Protein AF-A0A645HU49-F1 (afdb_monomer)

Solvent-accessible surface area (backbone atoms only — not comparable to full-atom values): 7553 Å² total; per-residue (Å²): 130,85,75,89,74,86,84,89,76,86,67,91,79,69,72,95,72,63,70,41,55,60,52,34,56,51,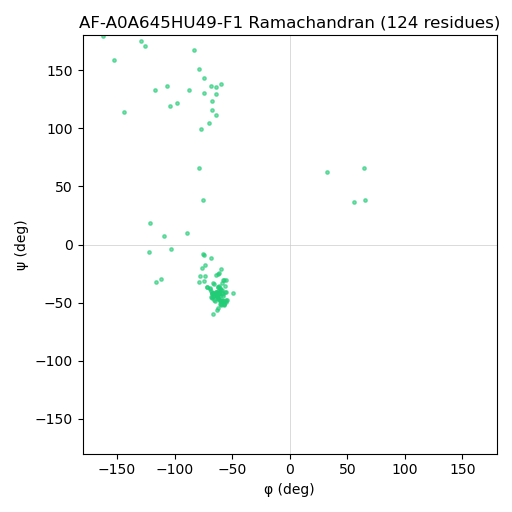48,52,63,50,29,71,34,86,94,44,56,38,46,53,67,61,49,51,52,52,50,56,61,49,41,75,80,50,81,75,54,73,65,40,51,51,49,28,48,54,62,61,52,48,60,59,68,50,54,50,54,52,53,57,42,68,77,34,60,92,79,54,63,61,70,61,52,50,56,52,47,54,55,41,54,69,57,38,58,48,43,52,54,28,42,53,56,47,49,54,48,51,23,65,76,70,76,52,86,131

pLDDT: mean 93.52, std 7.56, range [44.59, 98.56]

Foldseek 3Di:
DPPPDDDDDDCPPPDDDDPLVVLLVVVLVVCPDPVNLLPLVVSVVVVVVVCVPPNDDLVSLVSSLVSQLPLVQLVVLVVVCVVCVVPDDPVVSVVSNVVSVVSNVSSNVSSVVSQVVSCVVVVHHD

Radius of gyration: 17.54 Å; Cα contacts (8 Å, |Δi|>4): 61; chains: 1; bounding box: 48×32×49 Å

Organism: NCBI:txid1076179

Secondary structure (DSSP, 8-state):
-----------TT-----HHHHHHHHHHHHHTSTTTTT-HHHHHHHHHHHHTTS---HHHHHHHHHHHHS-HHHHHHHHHHHHTTTTS-HHHHHHHHHHHHHTHHHHHHHHHHHHHHHHHHHT---

InterPro domains:
  IPR011009 Protein kinase-like domain superfamily [SSF56112] (2-117)
  IPR047175 Spore coat protein S-like [PTHR39179] (2-119)
  IPR060743 Spore coat protein Yuth-like [PF27663] (16-114)

Nearest PDB structures (foldseek):
  2l6j-assembly1_A  TM=3.337E-01  e=1.686E+00  Saccharomyces cerevisiae
  4aez-assembly1_C  TM=2.857E-01  e=3.700E+00  Schizosaccharomyces pombe
  6nq9-assembly3_C  TM=2.768E-01  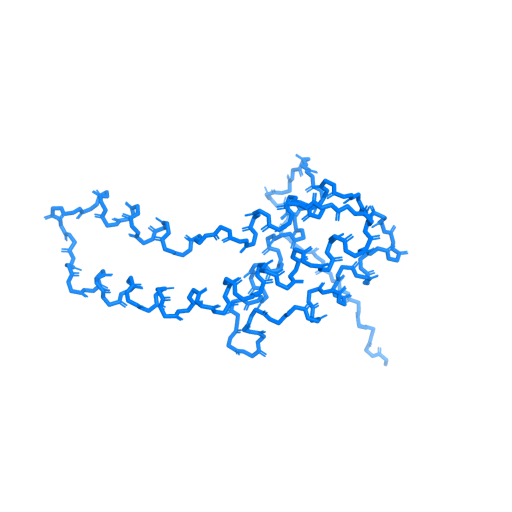e=7.310E+00  Bacillus subtilis subsp. subtilis str. 168
  5g04-assembly1_J  TM=2.559E-01  e=8.118E+00  Homo sapiens

Structure (mmCIF, N/CA/C/O backbone):
data_AF-A0A645HU49-F1
#
_entry.id   AF-A0A645HU49-F1
#
loop_
_atom_site.group_PDB
_atom_site.id
_atom_site.type_symbol
_atom_site.label_atom_id
_atom_site.label_alt_id
_atom_site.label_comp_id
_atom_site.label_asym_id
_atom_site.label_entity_id
_atom_site.label_seq_id
_atom_site.pdbx_PDB_ins_code
_atom_site.Cartn_x
_atom_site.Cartn_y
_atom_site.Cartn_z
_atom_site.occupancy
_atom_site.B_iso_or_equiv
_atom_site.auth_seq_id
_atom_site.auth_comp_id
_atom_site.auth_asym_id
_atom_site.auth_atom_id
_atom_site.pdbx_PDB_model_num
ATOM 1 N N . MET A 1 1 ? -29.342 20.434 -4.653 1.00 44.59 1 MET A N 1
ATOM 2 C CA . MET A 1 1 ? -28.549 19.658 -3.683 1.00 44.59 1 MET A CA 1
ATOM 3 C C . MET A 1 1 ? -27.836 18.619 -4.510 1.00 44.59 1 MET A C 1
ATOM 5 O O . MET A 1 1 ? -28.492 17.694 -4.966 1.00 44.59 1 MET A O 1
ATOM 9 N N . ASP A 1 2 ? -26.563 18.843 -4.820 1.00 50.62 2 ASP A N 1
ATOM 10 C CA . ASP A 1 2 ? -25.766 17.802 -5.461 1.00 50.62 2 ASP A CA 1
ATOM 11 C C . ASP A 1 2 ? -25.541 16.723 -4.410 1.00 50.62 2 ASP A C 1
ATOM 13 O O . ASP A 1 2 ? -24.810 16.921 -3.438 1.00 50.62 2 ASP A O 1
ATOM 17 N N . ASN A 1 3 ? -26.264 15.617 -4.551 1.00 59.47 3 ASN A N 1
ATOM 18 C CA . ASN A 1 3 ? -26.010 14.431 -3.760 1.00 59.47 3 ASN A CA 1
ATOM 19 C C . ASN A 1 3 ? -24.611 13.948 -4.144 1.00 59.47 3 ASN A C 1
ATOM 21 O O . ASN A 1 3 ? -24.379 13.527 -5.277 1.00 59.47 3 ASN A O 1
ATOM 25 N N . ASN A 1 4 ? -23.669 14.062 -3.210 1.00 81.69 4 ASN A N 1
ATOM 26 C CA . ASN A 1 4 ? -22.259 13.711 -3.382 1.00 81.69 4 ASN A CA 1
ATOM 27 C C . ASN A 1 4 ? -22.061 12.177 -3.359 1.00 81.69 4 ASN A C 1
ATOM 29 O O . ASN A 1 4 ? -21.117 11.662 -2.759 1.00 81.69 4 ASN A O 1
ATOM 33 N N . ASP A 1 5 ? -23.012 11.457 -3.956 1.00 87.56 5 ASP A N 1
ATOM 34 C CA . ASP A 1 5 ? -23.112 10.008 -3.953 1.00 87.56 5 ASP A CA 1
ATOM 35 C C . ASP A 1 5 ? -22.051 9.429 -4.891 1.00 87.56 5 ASP A C 1
ATOM 37 O O . ASP A 1 5 ? -21.893 9.848 -6.042 1.00 87.56 5 ASP A O 1
ATOM 41 N N . ILE A 1 6 ? -21.305 8.449 -4.387 1.00 88.75 6 ILE A N 1
ATOM 42 C CA . ILE A 1 6 ? -20.236 7.790 -5.133 1.00 88.75 6 ILE A CA 1
ATOM 43 C C . ILE A 1 6 ? -20.778 6.486 -5.706 1.00 88.75 6 ILE A C 1
ATOM 45 O O . ILE A 1 6 ? -21.181 5.589 -4.968 1.00 88.75 6 ILE A O 1
ATOM 49 N N . TRP A 1 7 ? -20.713 6.359 -7.029 1.00 93.25 7 TRP A N 1
ATOM 50 C CA . TRP A 1 7 ? -21.074 5.141 -7.747 1.00 93.25 7 TRP A CA 1
ATOM 51 C C . TRP A 1 7 ? -19.804 4.419 -8.191 1.00 93.25 7 TRP A C 1
ATOM 53 O O . TRP A 1 7 ? -18.997 4.965 -8.947 1.00 93.25 7 TRP A O 1
ATOM 63 N N . VAL A 1 8 ? -19.617 3.189 -7.716 1.00 92.00 8 VAL A N 1
ATOM 64 C CA . VAL A 1 8 ? -18.535 2.310 -8.173 1.00 92.00 8 VAL A CA 1
ATOM 65 C C . VAL A 1 8 ? -19.034 1.534 -9.393 1.00 92.00 8 VAL A C 1
ATOM 67 O O . VAL A 1 8 ? -20.146 1.015 -9.380 1.00 92.00 8 VAL A O 1
ATOM 70 N N . ILE A 1 9 ? -18.228 1.483 -10.452 1.00 95.25 9 ILE A N 1
ATOM 71 C CA . ILE A 1 9 ? -18.526 0.809 -11.728 1.00 95.25 9 ILE A CA 1
ATOM 72 C C . ILE A 1 9 ? -17.362 -0.120 -12.113 1.00 95.25 9 ILE A C 1
ATOM 74 O O . ILE A 1 9 ? -16.324 -0.087 -11.456 1.00 95.25 9 ILE A O 1
ATOM 78 N N . ASP A 1 10 ? -17.513 -0.887 -13.200 1.00 94.00 10 ASP A N 1
ATOM 79 C CA . ASP A 1 10 ? -16.478 -1.784 -13.760 1.00 94.00 10 ASP A CA 1
ATOM 80 C C . ASP A 1 10 ? -16.089 -2.950 -12.821 1.00 94.00 10 ASP A C 1
ATOM 82 O O . ASP A 1 10 ? -14.970 -3.055 -12.316 1.00 94.00 10 ASP A O 1
ATOM 86 N N . PHE A 1 11 ? -17.053 -3.848 -12.577 1.00 95.19 11 PHE A N 1
ATOM 87 C CA . PHE A 1 11 ? -16.895 -5.020 -11.702 1.00 95.19 11 PHE A CA 1
ATOM 88 C C . PHE A 1 11 ? -16.372 -6.280 -12.418 1.00 95.19 11 PHE A C 1
ATOM 90 O O . PHE A 1 11 ? -16.320 -7.342 -11.801 1.00 95.19 11 PHE A O 1
ATOM 97 N N . ASP A 1 12 ? -15.914 -6.185 -13.671 1.00 96.19 12 ASP A N 1
ATOM 98 C CA . ASP A 1 12 ? -15.453 -7.336 -14.474 1.00 96.19 12 ASP A CA 1
ATOM 99 C C . ASP A 1 12 ? -14.267 -8.089 -13.842 1.00 96.19 12 ASP A C 1
ATOM 101 O O . ASP A 1 12 ? -14.002 -9.250 -14.155 1.00 96.19 12 ASP A O 1
ATOM 105 N N . LYS A 1 13 ? -13.528 -7.422 -12.945 1.00 91.94 13 LYS A N 1
ATOM 106 C CA . LYS A 1 13 ? -12.368 -7.975 -12.222 1.00 91.94 13 LYS A CA 1
ATOM 107 C C . LYS A 1 13 ? -12.627 -8.207 -10.734 1.00 91.94 13 LYS A C 1
ATOM 109 O O . LYS A 1 13 ? -11.680 -8.507 -10.004 1.00 91.94 13 LYS A O 1
ATOM 114 N N . CYS A 1 14 ? -13.867 -8.038 -10.279 1.00 93.69 14 CYS A N 1
ATOM 115 C CA . CYS A 1 14 ? -14.235 -8.271 -8.889 1.00 93.69 14 CYS A CA 1
ATOM 116 C C . CYS A 1 14 ? -14.051 -9.753 -8.539 1.00 93.69 14 CYS A C 1
ATOM 118 O O . CYS A 1 14 ? -14.415 -10.641 -9.312 1.00 93.69 14 CYS A O 1
ATOM 120 N N . LYS A 1 15 ? -13.463 -10.024 -7.376 1.00 94.88 15 LYS A N 1
ATOM 121 C CA . LYS A 1 15 ? -13.234 -11.380 -6.877 1.00 94.88 15 LYS A CA 1
ATOM 122 C C . LYS A 1 15 ? -13.200 -11.384 -5.355 1.00 94.88 15 LYS A C 1
ATOM 124 O O . LYS A 1 15 ? -12.910 -10.362 -4.740 1.00 94.88 15 LYS A O 1
ATOM 129 N N . TYR A 1 16 ? -13.433 -12.551 -4.764 1.00 95.75 16 TYR A N 1
ATOM 130 C CA . TYR A 1 16 ? -13.211 -12.753 -3.336 1.00 95.75 16 TYR A CA 1
ATOM 131 C C . TYR A 1 16 ? -11.716 -12.670 -3.016 1.00 95.75 16 TYR A C 1
ATOM 133 O O . TYR A 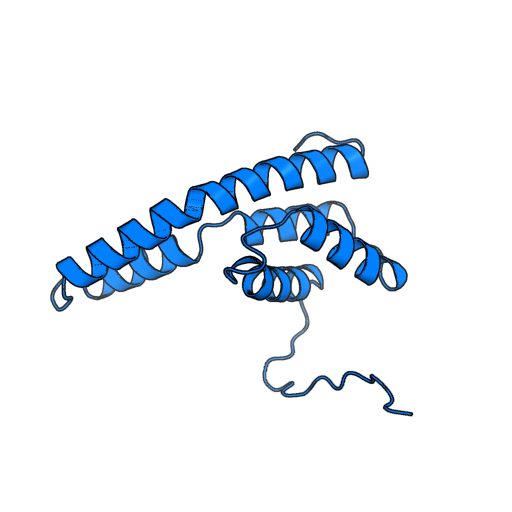1 16 ? -10.907 -13.390 -3.604 1.00 95.75 16 TYR A O 1
ATOM 141 N N . ASP A 1 17 ? -11.366 -11.772 -2.101 1.00 94.25 17 ASP A N 1
ATOM 142 C CA . ASP A 1 17 ? -10.009 -11.559 -1.600 1.00 94.25 17 ASP A CA 1
ATOM 143 C C . ASP A 1 17 ? -10.073 -10.788 -0.266 1.00 94.25 17 ASP A C 1
ATOM 145 O O . ASP A 1 17 ? -11.155 -10.438 0.214 1.00 94.25 17 ASP A O 1
ATOM 149 N N . TYR A 1 18 ? -8.920 -10.513 0.340 1.00 94.50 18 TYR A N 1
ATOM 150 C CA . TYR A 1 18 ? -8.837 -9.691 1.547 1.00 94.50 18 TYR A CA 1
ATOM 151 C C . TYR A 1 18 ? -9.185 -8.228 1.245 1.00 94.50 18 TYR A C 1
ATOM 153 O O . TYR A 1 18 ? -8.649 -7.647 0.301 1.00 94.50 18 TYR A O 1
ATOM 161 N N . CYS A 1 19 ? -9.982 -7.578 2.101 1.00 95.88 19 CYS A N 1
ATOM 162 C CA . CYS A 1 19 ? -10.292 -6.148 1.948 1.00 95.88 19 CYS A CA 1
ATOM 163 C C . CYS A 1 19 ? -9.027 -5.264 1.950 1.00 95.88 19 CYS A C 1
ATOM 165 O O . CYS A 1 19 ? -8.953 -4.251 1.248 1.00 95.88 19 CYS A O 1
ATOM 167 N N . ALA A 1 20 ? -7.986 -5.701 2.668 1.00 97.62 20 ALA A N 1
ATOM 168 C CA . ALA A 1 20 ? -6.672 -5.077 2.687 1.00 97.62 20 ALA A CA 1
ATOM 169 C C . ALA A 1 20 ? -6.053 -4.939 1.285 1.00 97.62 20 ALA A C 1
ATOM 171 O O . ALA A 1 20 ? -5.327 -3.974 1.045 1.00 97.62 20 ALA A O 1
ATOM 172 N N . LEU A 1 21 ? -6.348 -5.841 0.339 1.00 96.81 21 LEU A N 1
ATOM 173 C CA . LEU A 1 21 ? -5.856 -5.748 -1.037 1.00 96.81 21 LEU A CA 1
ATOM 174 C C . LEU A 1 21 ? -6.422 -4.517 -1.754 1.00 96.81 21 LEU A C 1
ATOM 176 O O . LEU A 1 21 ? -5.653 -3.751 -2.342 1.00 96.81 21 LEU A O 1
ATOM 180 N N . ASP A 1 22 ? -7.734 -4.301 -1.677 1.00 96.19 22 ASP A N 1
ATOM 181 C CA . ASP A 1 22 ? -8.397 -3.166 -2.326 1.00 96.19 22 ASP A CA 1
ATOM 182 C C . ASP A 1 22 ? -7.961 -1.839 -1.702 1.00 96.19 22 ASP A C 1
ATOM 184 O O . ASP A 1 22 ? -7.625 -0.886 -2.416 1.00 96.19 22 ASP A O 1
ATOM 188 N N . ILE A 1 23 ? -7.853 -1.805 -0.369 1.00 97.88 23 ILE A N 1
ATOM 189 C CA . ILE A 1 23 ? -7.311 -0.666 0.381 1.00 97.88 23 ILE A CA 1
ATOM 190 C C . ILE A 1 23 ? -5.889 -0.350 -0.087 1.00 97.88 23 ILE A C 1
ATOM 192 O O . ILE A 1 23 ? -5.584 0.786 -0.462 1.00 97.88 23 ILE A O 1
ATOM 196 N N . SER A 1 24 ? -5.020 -1.360 -0.127 1.00 97.81 24 SER A N 1
ATOM 197 C CA . SER A 1 24 ? -3.621 -1.204 -0.531 1.00 97.81 24 SER A CA 1
ATOM 198 C C . SER A 1 24 ? -3.498 -0.737 -1.977 1.00 97.81 24 SER A C 1
ATOM 200 O O . SER A 1 24 ? -2.689 0.137 -2.300 1.00 97.81 24 SER A O 1
ATOM 202 N N . TYR A 1 25 ? -4.318 -1.293 -2.870 1.00 95.62 25 TYR A N 1
ATOM 203 C CA . TYR A 1 25 ? -4.345 -0.905 -4.271 1.00 95.62 25 TYR A CA 1
ATOM 204 C C . TYR A 1 25 ? -4.783 0.556 -4.445 1.00 95.62 25 TYR A C 1
ATOM 206 O O . TYR A 1 25 ? -4.139 1.298 -5.199 1.00 95.62 25 TYR A O 1
ATOM 214 N N . CYS A 1 26 ? -5.823 0.981 -3.721 1.00 96.12 26 CYS A N 1
ATOM 215 C CA . CYS A 1 26 ? -6.314 2.356 -3.710 1.00 96.12 26 CYS A CA 1
ATOM 216 C C . CYS A 1 26 ? -5.253 3.330 -3.175 1.00 96.12 26 CYS A C 1
ATOM 218 O O . CYS A 1 26 ? -4.843 4.255 -3.888 1.00 96.12 26 CYS A O 1
ATOM 220 N N . LEU A 1 27 ? -4.720 3.070 -1.975 1.00 97.62 27 LEU A N 1
ATOM 221 C CA . LEU A 1 27 ? -3.688 3.889 -1.333 1.00 97.62 27 LEU A CA 1
ATOM 222 C C . LEU A 1 27 ? -2.435 4.006 -2.198 1.00 97.62 27 LEU A C 1
ATOM 224 O O . LEU A 1 27 ? -1.917 5.102 -2.388 1.00 97.62 27 LEU A O 1
ATOM 228 N N . ARG A 1 28 ? -1.980 2.916 -2.823 1.00 95.31 28 ARG A N 1
ATOM 229 C CA . ARG A 1 28 ? -0.814 2.959 -3.716 1.00 95.31 28 ARG A CA 1
ATOM 230 C C . ARG A 1 28 ? -1.017 3.914 -4.893 1.00 95.31 28 ARG A C 1
ATOM 232 O O . ARG A 1 28 ? -0.070 4.576 -5.319 1.00 95.31 28 ARG A O 1
ATOM 239 N N . ARG A 1 29 ? -2.222 3.966 -5.471 1.00 93.56 29 ARG A N 1
ATOM 240 C CA . ARG A 1 29 ? -2.534 4.901 -6.569 1.00 93.56 29 ARG A CA 1
ATOM 241 C C . ARG A 1 29 ? -2.638 6.335 -6.070 1.00 93.56 29 ARG A C 1
ATOM 243 O O . ARG A 1 29 ? -2.230 7.241 -6.794 1.00 93.56 29 ARG A O 1
ATOM 250 N N . LEU A 1 30 ? -3.181 6.519 -4.870 1.00 95.25 30 LEU A N 1
ATOM 251 C CA . LEU A 1 30 ? -3.324 7.816 -4.229 1.00 95.25 30 LEU A CA 1
ATOM 252 C C . LEU A 1 30 ? -1.950 8.398 -3.888 1.00 95.25 30 LEU A C 1
ATOM 254 O O . LEU A 1 30 ? -1.575 9.404 -4.473 1.00 95.25 30 LEU A O 1
ATOM 258 N N . LEU A 1 31 ? -1.161 7.705 -3.063 1.00 94.81 31 LEU A N 1
ATOM 259 C CA . LEU A 1 31 ? 0.099 8.179 -2.478 1.00 94.81 31 LEU A CA 1
ATOM 260 C C . LEU A 1 31 ? 1.199 8.495 -3.496 1.00 94.81 31 LEU A C 1
ATOM 262 O O . LEU A 1 31 ? 2.056 9.332 -3.220 1.00 94.81 31 LEU A O 1
ATOM 266 N N . ARG A 1 32 ? 1.162 7.874 -4.680 1.00 89.94 32 ARG A N 1
ATOM 267 C CA . ARG A 1 32 ? 2.124 8.121 -5.767 1.00 89.94 32 ARG A CA 1
ATOM 268 C C . ARG A 1 32 ? 1.921 9.447 -6.506 1.00 89.94 32 ARG A C 1
ATOM 270 O O . ARG A 1 32 ? 2.743 9.765 -7.362 1.00 89.94 32 ARG A O 1
ATOM 277 N N . ARG A 1 33 ? 0.829 10.172 -6.256 1.00 90.06 33 ARG A N 1
ATOM 278 C CA . ARG A 1 33 ? 0.576 11.480 -6.877 1.00 90.06 33 ARG A CA 1
ATOM 279 C C . ARG A 1 33 ? 1.476 12.535 -6.241 1.00 90.06 33 ARG A C 1
ATOM 281 O O . ARG A 1 33 ? 1.653 12.524 -5.026 1.00 90.06 33 ARG A O 1
ATOM 288 N N . ASP A 1 34 ? 1.963 13.485 -7.034 1.00 83.00 34 ASP A N 1
ATOM 289 C CA . ASP A 1 34 ? 2.867 14.538 -6.545 1.00 83.00 34 ASP A CA 1
ATOM 290 C C . ASP A 1 34 ? 2.245 15.379 -5.416 1.00 83.00 34 ASP A C 1
ATOM 292 O O . ASP A 1 34 ? 2.945 15.777 -4.491 1.00 83.00 34 ASP A O 1
ATOM 296 N N . GLY A 1 35 ? 0.922 15.586 -5.438 1.00 84.69 35 GLY A N 1
ATOM 297 C CA . GLY A 1 35 ? 0.204 16.333 -4.396 1.00 84.69 35 GLY A CA 1
ATOM 298 C C . GLY A 1 35 ? 0.026 15.592 -3.065 1.00 84.69 35 GLY A C 1
ATOM 299 O O . GLY A 1 35 ? -0.257 16.223 -2.054 1.00 84.69 35 GLY A O 1
ATOM 300 N N . THR A 1 36 ? 0.181 14.266 -3.042 1.00 88.88 36 THR A N 1
ATOM 301 C CA . THR A 1 36 ? 0.042 13.458 -1.815 1.00 88.88 36 THR A CA 1
ATOM 302 C C . THR A 1 36 ? 1.357 12.852 -1.356 1.00 88.88 36 THR A C 1
ATOM 304 O O . THR A 1 36 ? 1.496 12.607 -0.169 1.00 88.88 36 THR A O 1
ATOM 307 N N . LYS A 1 37 ? 2.281 12.563 -2.282 1.00 89.94 37 LYS A N 1
ATOM 308 C CA . LYS A 1 37 ? 3.685 12.182 -2.070 1.00 89.94 37 LYS A CA 1
ATOM 309 C C . LYS A 1 37 ? 3.943 11.389 -0.780 1.00 89.94 37 LYS A C 1
ATOM 311 O O . LYS A 1 37 ? 4.655 11.842 0.108 1.00 89.94 37 LYS A O 1
ATOM 316 N N . TRP A 1 38 ? 3.330 10.207 -0.680 1.00 95.12 38 TRP A N 1
ATOM 317 C CA . TRP A 1 38 ? 3.491 9.306 0.470 1.00 95.12 38 TRP A CA 1
ATOM 318 C C . TRP A 1 38 ? 3.155 9.927 1.844 1.00 95.12 38 TRP A C 1
ATOM 320 O O . TRP A 1 38 ? 3.779 9.623 2.857 1.00 95.12 38 TRP A O 1
ATOM 330 N N . ASN A 1 39 ? 2.139 10.789 1.904 1.00 96.19 39 ASN A N 1
ATOM 331 C CA . ASN A 1 39 ? 1.671 11.396 3.147 1.00 96.19 39 ASN A CA 1
ATOM 332 C C . ASN A 1 39 ? 1.032 10.347 4.084 1.00 96.19 39 ASN A C 1
ATOM 334 O O . ASN A 1 39 ? -0.007 9.749 3.782 1.00 96.19 39 ASN A O 1
ATOM 338 N N . VAL A 1 40 ? 1.667 10.148 5.243 1.00 97.50 40 VAL A N 1
ATOM 339 C CA . VAL A 1 40 ? 1.229 9.188 6.264 1.00 97.50 40 VAL A CA 1
ATOM 340 C C . VAL A 1 40 ? -0.069 9.610 6.954 1.00 97.50 40 VAL A C 1
ATOM 342 O O . VAL A 1 40 ? -0.934 8.768 7.156 1.00 97.50 40 VAL A O 1
ATOM 345 N N . GLU A 1 41 ? -0.264 10.902 7.219 1.00 97.44 41 GLU A N 1
ATOM 346 C CA . GLU A 1 41 ? -1.474 11.423 7.868 1.00 97.44 41 GLU A CA 1
ATOM 347 C C . GLU A 1 41 ? -2.707 11.196 6.991 1.00 97.44 41 GLU A C 1
ATOM 349 O O . GLU A 1 41 ? -3.756 10.753 7.451 1.00 97.44 41 GLU A O 1
ATOM 354 N N . LEU A 1 42 ? -2.555 11.402 5.681 1.00 97.69 42 LEU A N 1
ATOM 355 C CA . LEU A 1 42 ? -3.597 11.085 4.710 1.00 97.69 42 LEU A CA 1
ATOM 356 C C . LEU A 1 42 ? -3.945 9.590 4.717 1.00 97.69 42 LEU A C 1
ATOM 358 O O . LEU A 1 42 ? -5.117 9.238 4.602 1.00 97.69 42 LEU A O 1
ATOM 362 N N . THR A 1 43 ? -2.947 8.717 4.872 1.00 98.00 43 THR A N 1
ATOM 363 C CA . THR A 1 43 ? -3.161 7.265 4.963 1.00 98.00 43 THR A CA 1
ATOM 364 C C . THR A 1 43 ? -3.888 6.892 6.250 1.00 98.00 43 THR A C 1
ATOM 366 O O . THR A 1 43 ? -4.856 6.138 6.207 1.00 98.00 43 THR A O 1
ATOM 369 N N . ILE A 1 44 ? -3.473 7.456 7.385 1.00 98.25 44 ILE A N 1
ATOM 370 C CA . ILE A 1 44 ? -4.114 7.239 8.685 1.00 98.25 44 ILE A CA 1
ATOM 371 C C . ILE A 1 44 ? -5.568 7.709 8.638 1.00 98.25 44 ILE A C 1
ATOM 373 O O . ILE A 1 44 ? -6.464 6.951 9.000 1.00 98.25 44 ILE A O 1
ATOM 377 N N . ASN A 1 45 ? -5.831 8.911 8.119 1.00 98.31 45 ASN A N 1
ATOM 378 C CA . ASN A 1 45 ? -7.194 9.408 7.966 1.00 98.31 45 ASN A CA 1
ATOM 379 C C . ASN A 1 45 ? -8.028 8.513 7.036 1.00 98.31 45 ASN A C 1
ATOM 381 O O . ASN A 1 45 ? -9.165 8.198 7.372 1.00 98.31 45 ASN A O 1
ATOM 385 N N . PHE A 1 46 ? -7.473 8.059 5.906 1.00 97.94 46 PHE A N 1
ATOM 386 C CA . PHE A 1 46 ? -8.155 7.121 5.008 1.00 97.94 46 PHE A CA 1
ATOM 387 C C . PHE A 1 46 ? -8.597 5.852 5.752 1.00 97.94 46 PHE A C 1
ATOM 389 O O . PHE A 1 46 ? -9.761 5.460 5.666 1.00 97.94 46 PHE A O 1
ATOM 396 N N . LEU A 1 47 ? -7.687 5.234 6.510 1.00 98.38 47 LEU A N 1
ATOM 397 C CA . LEU A 1 47 ? -7.968 4.004 7.253 1.00 98.38 47 LEU A CA 1
ATOM 398 C C . LEU A 1 47 ? -8.972 4.247 8.383 1.00 98.38 47 LEU A C 1
ATOM 400 O O . LEU A 1 47 ? -9.929 3.492 8.511 1.00 98.38 47 LEU A O 1
ATOM 404 N N . ASN A 1 48 ? -8.839 5.358 9.110 1.00 97.88 48 ASN A N 1
ATOM 405 C CA . ASN A 1 48 ? -9.794 5.750 10.144 1.00 97.88 48 ASN A CA 1
ATOM 406 C C . ASN A 1 48 ? -11.208 5.967 9.577 1.00 97.88 48 ASN A C 1
ATOM 408 O O . ASN A 1 48 ? -12.181 5.626 10.243 1.00 97.88 48 ASN A O 1
ATOM 412 N N . GLN A 1 49 ? -11.359 6.533 8.369 1.00 97.44 49 GLN A N 1
ATOM 413 C CA . GLN A 1 49 ? -12.681 6.654 7.734 1.00 97.44 49 GLN A CA 1
ATOM 414 C C . GLN A 1 49 ? -13.249 5.290 7.336 1.00 97.44 49 GLN A C 1
ATOM 416 O O . GLN A 1 49 ? -14.443 5.062 7.515 1.00 97.44 49 GLN A O 1
ATOM 421 N N . TYR A 1 50 ? -12.412 4.390 6.819 1.00 97.50 50 TYR A N 1
ATOM 422 C CA . TYR A 1 50 ? -12.826 3.034 6.460 1.00 97.50 50 TYR A CA 1
ATOM 423 C C . TYR A 1 50 ? -13.288 2.238 7.694 1.00 97.50 50 TYR A C 1
ATOM 425 O O . TYR A 1 50 ? -14.351 1.614 7.686 1.00 97.50 50 TYR A O 1
ATOM 433 N N . GLU A 1 51 ? -12.545 2.336 8.797 1.00 97.38 51 GLU A N 1
ATOM 434 C CA . GLU A 1 51 ? -12.833 1.621 10.044 1.00 97.38 51 GLU A CA 1
ATOM 435 C C . GLU A 1 51 ? -14.095 2.079 10.776 1.00 97.38 51 GLU A C 1
ATOM 437 O O . GLU A 1 51 ? -14.580 1.357 11.645 1.00 97.38 51 GLU A O 1
ATOM 442 N N . LYS A 1 52 ? -14.693 3.213 10.388 1.00 97.69 52 LYS A N 1
ATOM 443 C CA . LYS A 1 52 ? -16.043 3.582 10.846 1.00 97.69 52 LYS A CA 1
ATOM 444 C C . LYS A 1 52 ? -17.107 2.568 10.421 1.00 97.69 52 LYS A C 1
ATOM 446 O O . LYS A 1 52 ? -18.153 2.500 11.059 1.00 97.69 52 LYS A O 1
ATOM 451 N N . TYR A 1 53 ? -16.852 1.819 9.349 1.00 96.38 53 TYR A N 1
ATOM 452 C CA . TYR A 1 53 ? -17.793 0.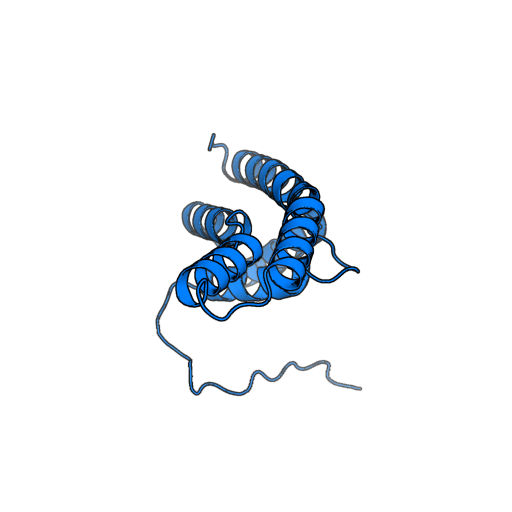862 8.770 1.00 96.38 53 TYR A CA 1
ATOM 453 C C . TYR A 1 53 ? -17.290 -0.579 8.844 1.00 96.38 53 TYR A C 1
ATOM 455 O O . TYR A 1 53 ? -18.102 -1.491 8.976 1.00 96.38 53 TYR A O 1
ATOM 463 N N . ASN A 1 54 ? -15.973 -0.799 8.769 1.00 96.19 54 ASN A N 1
ATOM 464 C CA . ASN A 1 54 ? -15.389 -2.134 8.854 1.00 96.19 54 ASN A CA 1
ATOM 465 C C . ASN A 1 54 ? -14.047 -2.126 9.593 1.00 96.19 54 ASN A C 1
ATOM 467 O O . ASN A 1 54 ? -13.062 -1.590 9.086 1.00 96.19 54 ASN A O 1
ATOM 471 N N . THR A 1 55 ? -13.997 -2.771 10.758 1.00 97.06 55 THR A N 1
ATOM 472 C CA . THR A 1 55 ? -12.785 -2.885 11.579 1.00 97.06 55 THR A CA 1
ATOM 473 C C . THR A 1 55 ? -11.659 -3.590 10.827 1.00 97.06 55 THR A C 1
ATOM 475 O O . THR A 1 55 ? -11.889 -4.596 10.156 1.00 97.06 55 THR A O 1
ATOM 478 N N . LEU A 1 56 ? -10.435 -3.077 10.966 1.00 98.12 56 LEU A N 1
ATOM 479 C CA . LEU A 1 56 ? -9.233 -3.695 10.420 1.00 98.12 56 LEU A CA 1
ATOM 480 C C . LEU A 1 56 ? -8.413 -4.322 11.545 1.00 98.12 56 LEU A C 1
ATOM 482 O O . LEU A 1 56 ? -8.211 -3.737 12.609 1.00 98.12 56 LEU A O 1
ATOM 486 N N . THR A 1 57 ? -7.921 -5.528 11.300 1.00 97.94 57 THR A N 1
ATOM 487 C CA . THR A 1 57 ? -7.031 -6.233 12.220 1.00 97.94 57 THR A CA 1
ATOM 488 C C . THR A 1 57 ? -5.587 -5.773 12.042 1.00 97.94 57 THR A C 1
ATOM 490 O O . THR A 1 57 ? -5.219 -5.144 11.048 1.00 97.94 57 THR A O 1
ATOM 493 N N . ILE A 1 58 ? -4.721 -6.145 12.984 1.00 98.00 58 ILE A N 1
ATOM 494 C CA . ILE A 1 58 ? -3.278 -5.940 12.837 1.00 98.00 58 ILE A CA 1
ATOM 495 C C . ILE A 1 58 ? -2.724 -6.583 11.554 1.00 98.00 58 ILE A C 1
ATOM 497 O O . ILE A 1 58 ? -1.826 -6.022 10.926 1.00 98.00 58 ILE A O 1
ATOM 501 N N . ASP A 1 59 ? -3.247 -7.737 11.138 1.00 98.00 59 ASP A N 1
ATOM 502 C CA . ASP A 1 59 ? -2.747 -8.438 9.956 1.00 98.00 59 ASP A CA 1
ATOM 503 C C . ASP A 1 59 ? -3.188 -7.749 8.658 1.00 98.00 59 ASP A C 1
ATOM 505 O O . ASP A 1 59 ? -2.397 -7.691 7.715 1.00 98.00 59 ASP A O 1
ATOM 509 N N . ASP A 1 60 ? -4.361 -7.103 8.639 1.00 98.38 60 ASP A N 1
ATOM 510 C CA . ASP A 1 60 ? -4.750 -6.198 7.548 1.00 98.38 60 ASP A CA 1
ATOM 511 C C . ASP A 1 60 ? -3.766 -5.025 7.436 1.00 98.38 60 ASP A C 1
ATOM 513 O O . ASP A 1 60 ? -3.291 -4.699 6.347 1.00 98.38 60 ASP A O 1
ATOM 517 N N . TYR A 1 61 ? -3.387 -4.423 8.567 1.00 98.50 61 TYR A N 1
ATOM 518 C CA . TYR A 1 61 ? -2.398 -3.343 8.605 1.00 98.50 61 TYR A CA 1
ATOM 519 C C . TYR A 1 61 ? -1.005 -3.791 8.151 1.00 98.50 61 TYR A C 1
ATOM 521 O O . TYR A 1 61 ? -0.367 -3.086 7.366 1.00 98.50 61 TYR A O 1
ATOM 529 N N . LYS A 1 62 ? -0.538 -4.968 8.583 1.00 98.25 62 LYS A N 1
ATOM 530 C CA . LYS A 1 62 ? 0.723 -5.558 8.102 1.00 98.25 62 LYS A CA 1
ATOM 531 C C . LYS A 1 62 ? 0.669 -5.834 6.604 1.00 98.25 62 LYS A C 1
ATOM 533 O O . LYS A 1 62 ? 1.642 -5.555 5.901 1.00 98.25 62 LYS A O 1
ATOM 538 N N . TYR A 1 63 ? -0.459 -6.337 6.100 1.00 98.25 63 TYR A N 1
ATOM 539 C CA . TYR A 1 63 ? -0.660 -6.541 4.670 1.00 98.25 63 TYR A CA 1
ATOM 540 C C . TYR A 1 63 ? -0.526 -5.211 3.925 1.00 98.25 63 TYR A C 1
ATOM 542 O O . TYR A 1 63 ? 0.289 -5.104 3.006 1.00 98.25 63 TYR A O 1
ATOM 550 N N . ILE A 1 64 ? -1.247 -4.176 4.367 1.00 98.56 64 ILE A N 1
ATOM 551 C CA . ILE A 1 64 ? -1.207 -2.838 3.765 1.00 98.56 64 ILE A CA 1
ATOM 552 C C . ILE A 1 64 ? 0.211 -2.263 3.792 1.00 98.56 64 ILE A C 1
ATOM 554 O O . ILE A 1 64 ? 0.705 -1.808 2.758 1.00 98.56 64 ILE A O 1
ATOM 558 N N . LEU A 1 65 ? 0.899 -2.337 4.935 1.00 98.38 65 LEU A N 1
ATOM 559 C CA . LEU A 1 65 ? 2.290 -1.906 5.068 1.00 98.38 65 LEU A CA 1
ATOM 560 C C . LEU A 1 65 ? 3.190 -2.648 4.076 1.00 98.38 65 LEU A C 1
ATOM 562 O O . LEU A 1 65 ? 3.911 -2.002 3.322 1.00 98.38 65 LEU A O 1
ATOM 566 N N . SER A 1 66 ? 3.128 -3.980 4.028 1.00 97.62 66 SER A N 1
ATOM 567 C CA . SER A 1 66 ? 3.979 -4.787 3.144 1.00 97.62 66 SER A CA 1
ATOM 568 C C . SER A 1 66 ? 3.748 -4.464 1.661 1.00 97.62 66 SER A C 1
ATOM 570 O O . SER A 1 66 ? 4.700 -4.299 0.894 1.00 97.62 66 SER A O 1
ATOM 572 N N . TYR A 1 67 ? 2.486 -4.280 1.262 1.00 97.62 67 TYR A N 1
ATOM 573 C CA . TYR A 1 67 ? 2.102 -3.948 -0.106 1.00 97.62 67 TYR A CA 1
ATOM 574 C C . TYR A 1 67 ? 2.577 -2.548 -0.508 1.00 97.62 67 TYR A C 1
ATOM 576 O O . TYR A 1 67 ? 3.042 -2.345 -1.635 1.00 97.62 67 TYR A O 1
ATOM 584 N N . LEU A 1 68 ? 2.448 -1.575 0.401 1.00 96.88 68 LEU A N 1
ATOM 585 C CA . LEU A 1 68 ? 2.829 -0.184 0.170 1.00 96.88 68 LEU A CA 1
ATOM 586 C C . LEU A 1 68 ? 4.333 0.053 0.296 1.00 96.88 68 LEU A C 1
ATOM 588 O O . LEU A 1 68 ? 4.853 0.902 -0.420 1.00 96.88 68 LEU A O 1
ATOM 592 N N . ALA A 1 69 ? 5.037 -0.683 1.154 1.00 95.69 69 ALA A N 1
ATOM 593 C CA . ALA A 1 69 ? 6.485 -0.588 1.315 1.00 95.69 69 ALA A CA 1
ATOM 594 C C . ALA A 1 69 ? 7.239 -1.226 0.141 1.00 95.69 69 ALA A C 1
ATOM 596 O O . ALA A 1 69 ? 8.350 -0.807 -0.180 1.00 95.69 69 ALA A O 1
ATOM 597 N N . PHE A 1 70 ? 6.643 -2.213 -0.539 1.00 95.12 70 PHE A N 1
ATOM 598 C CA . PHE A 1 70 ? 7.296 -2.859 -1.670 1.00 95.12 70 PHE A CA 1
ATOM 599 C C . PHE A 1 70 ? 7.528 -1.867 -2.833 1.00 95.12 70 PHE A C 1
ATOM 601 O O . PHE A 1 70 ? 6.585 -1.207 -3.296 1.00 95.12 70 PHE A O 1
ATOM 608 N N . PRO A 1 71 ? 8.754 -1.770 -3.384 1.00 92.19 71 PRO A N 1
ATOM 609 C CA . PRO A 1 71 ? 9.096 -0.807 -4.430 1.00 92.19 71 PRO A CA 1
ATOM 610 C C . PRO A 1 71 ? 8.613 -1.273 -5.817 1.00 92.19 71 PRO A C 1
ATOM 612 O O . PRO A 1 71 ? 9.391 -1.521 -6.739 1.00 92.19 71 PRO A O 1
ATOM 615 N N . GLN A 1 72 ? 7.290 -1.353 -5.992 1.00 92.25 72 GLN A N 1
ATOM 616 C CA . GLN A 1 72 ? 6.601 -1.857 -7.191 1.00 92.25 72 GLN A CA 1
ATOM 617 C C . GLN A 1 72 ? 7.121 -1.246 -8.502 1.00 92.25 72 GLN A C 1
ATOM 619 O O . GLN A 1 72 ? 7.266 -1.940 -9.509 1.00 92.25 72 GLN A O 1
ATOM 624 N N . LYS A 1 73 ? 7.387 0.069 -8.508 1.00 90.50 73 LYS A N 1
ATOM 625 C CA . LYS A 1 73 ? 7.867 0.785 -9.700 1.00 90.50 73 LYS A CA 1
ATOM 626 C C . LYS A 1 73 ? 9.279 0.342 -10.075 1.00 90.50 73 LYS A C 1
ATOM 628 O O . LYS A 1 73 ? 9.512 0.049 -11.244 1.00 90.50 73 LYS A O 1
ATOM 633 N N . TYR A 1 74 ? 10.178 0.260 -9.094 1.00 92.94 74 TYR A N 1
ATOM 634 C CA . TYR A 1 74 ? 11.540 -0.226 -9.300 1.00 92.94 74 TYR A CA 1
ATOM 635 C C . TYR A 1 74 ? 11.522 -1.670 -9.808 1.00 92.94 74 TYR A C 1
ATOM 637 O O . TYR A 1 74 ? 12.075 -1.952 -10.867 1.00 92.94 74 TYR A O 1
ATOM 645 N N . TRP A 1 75 ? 10.792 -2.559 -9.122 1.00 94.44 75 TRP A N 1
ATOM 646 C CA . TRP A 1 75 ? 10.659 -3.962 -9.521 1.00 94.44 75 TRP A CA 1
ATOM 647 C C . TRP A 1 75 ? 10.156 -4.113 -10.960 1.00 94.44 75 TRP A C 1
ATOM 649 O O . TRP A 1 75 ? 10.752 -4.849 -11.747 1.00 94.44 75 TRP A O 1
ATOM 659 N N . LYS A 1 76 ? 9.098 -3.381 -11.334 1.00 94.56 76 LYS A N 1
ATOM 660 C CA . LYS A 1 76 ? 8.527 -3.444 -12.683 1.00 94.56 76 LYS A CA 1
ATOM 661 C C . LYS A 1 76 ? 9.529 -2.998 -13.750 1.00 94.56 76 LYS A C 1
ATOM 663 O O . LYS A 1 76 ? 9.681 -3.695 -14.747 1.00 94.56 76 LYS A O 1
ATOM 668 N N . ILE A 1 77 ? 10.219 -1.873 -13.538 1.00 94.44 77 ILE A N 1
ATOM 669 C CA . ILE A 1 77 ? 11.210 -1.360 -14.497 1.00 94.44 77 ILE A CA 1
ATOM 670 C C . ILE A 1 77 ? 12.353 -2.367 -14.665 1.00 94.44 77 ILE A C 1
ATOM 672 O O . ILE A 1 77 ? 12.722 -2.683 -15.794 1.00 94.44 77 ILE A O 1
ATOM 676 N N . SER A 1 78 ? 12.870 -2.909 -13.561 1.00 94.00 78 SER A N 1
ATOM 677 C CA . SER A 1 78 ? 13.945 -3.905 -13.581 1.00 94.00 78 SER A CA 1
ATOM 678 C C . SER A 1 78 ? 13.520 -5.185 -14.302 1.00 94.00 78 SER A C 1
ATOM 680 O O . SER A 1 78 ? 14.238 -5.672 -15.172 1.00 94.00 78 SER A O 1
ATOM 682 N N . ARG A 1 79 ? 12.325 -5.707 -14.007 1.00 95.38 79 ARG A N 1
ATOM 683 C CA . ARG A 1 79 ? 11.765 -6.879 -14.694 1.00 95.38 79 ARG A CA 1
ATOM 684 C C . ARG A 1 79 ? 11.642 -6.640 -16.200 1.00 95.38 79 ARG A C 1
ATOM 686 O O . ARG A 1 79 ? 12.075 -7.478 -16.987 1.00 95.38 79 ARG A O 1
ATOM 693 N N . ASP A 1 80 ? 11.073 -5.503 -16.595 1.00 94.25 80 ASP A N 1
ATOM 694 C CA . ASP A 1 80 ? 10.864 -5.163 -18.004 1.00 94.25 80 ASP A CA 1
ATOM 695 C C . ASP A 1 80 ? 12.210 -4.956 -18.733 1.00 94.25 80 ASP A C 1
ATOM 697 O O . ASP A 1 80 ? 12.335 -5.330 -19.901 1.00 94.25 80 ASP A O 1
ATOM 701 N N . TYR A 1 81 ? 13.233 -4.434 -18.042 1.00 94.50 81 TYR A N 1
ATOM 702 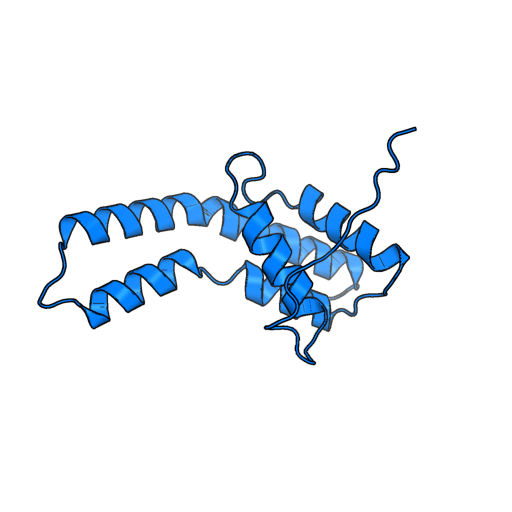C CA . TYR A 1 81 ? 14.599 -4.307 -18.560 1.00 94.50 81 TYR A CA 1
ATOM 703 C C . TYR A 1 81 ? 15.227 -5.670 -18.852 1.00 94.50 81 TYR A C 1
ATOM 705 O O . TYR A 1 81 ? 15.632 -5.925 -19.985 1.00 94.50 81 TYR A O 1
ATOM 713 N N . TYR A 1 82 ? 15.284 -6.563 -17.859 1.00 93.50 82 TYR A N 1
ATOM 714 C CA . TYR A 1 82 ? 15.932 -7.868 -18.021 1.00 93.50 82 TYR A CA 1
ATOM 715 C C . TYR A 1 82 ? 15.206 -8.758 -19.032 1.00 93.50 82 TYR A C 1
ATOM 717 O O . TYR A 1 82 ? 15.860 -9.464 -19.796 1.00 93.50 82 TYR A O 1
ATOM 725 N N . ALA A 1 83 ? 13.875 -8.661 -19.116 1.00 94.38 83 ALA A N 1
ATOM 726 C CA . ALA A 1 83 ? 13.095 -9.366 -20.130 1.00 94.38 83 ALA A CA 1
ATOM 727 C C . ALA A 1 83 ? 13.409 -8.906 -21.568 1.00 94.38 83 ALA A C 1
ATOM 729 O O . ALA A 1 83 ? 13.244 -9.679 -22.509 1.00 94.38 83 ALA A O 1
ATOM 730 N N . ASN A 1 84 ? 13.871 -7.664 -21.754 1.00 92.94 84 ASN A N 1
ATOM 731 C CA . ASN A 1 84 ? 14.080 -7.052 -23.071 1.00 92.94 84 ASN A CA 1
ATOM 732 C C . ASN A 1 84 ? 15.526 -6.596 -23.308 1.00 92.94 84 ASN A C 1
ATOM 734 O O . ASN A 1 84 ? 15.780 -5.784 -24.200 1.00 92.94 84 ASN A O 1
ATOM 738 N N . ILE A 1 85 ? 16.485 -7.106 -22.532 1.00 91.81 85 ILE A N 1
ATOM 739 C CA . ILE A 1 85 ? 17.843 -6.549 -22.442 1.00 91.81 85 ILE A CA 1
ATOM 740 C C . ILE A 1 85 ? 18.573 -6.475 -23.794 1.00 91.81 85 ILE A C 1
ATOM 742 O O . ILE A 1 85 ? 19.354 -5.552 -24.027 1.00 91.81 85 ILE A O 1
ATOM 746 N N . SER A 1 86 ? 18.275 -7.399 -24.711 1.00 91.38 86 SER A N 1
ATOM 747 C CA . SER A 1 86 ? 18.864 -7.467 -26.054 1.00 91.38 86 SER A CA 1
ATOM 748 C C . SER A 1 86 ? 18.312 -6.430 -27.040 1.00 91.38 86 SER A C 1
ATOM 750 O O . SER A 1 86 ? 18.972 -6.137 -28.032 1.00 91.38 86 SER A O 1
ATOM 752 N N . LYS A 1 87 ? 17.123 -5.868 -26.784 1.00 91.69 87 LYS A N 1
ATOM 753 C CA . LYS A 1 87 ? 16.411 -4.946 -27.696 1.00 91.69 87 LYS A CA 1
ATOM 754 C C . LYS A 1 87 ? 16.098 -3.584 -27.071 1.00 91.69 87 LYS A C 1
ATOM 756 O O . LYS A 1 87 ? 15.582 -2.697 -27.745 1.00 91.69 87 LYS A O 1
ATOM 761 N N . CYS A 1 88 ? 16.361 -3.412 -25.778 1.00 88.12 88 CYS A N 1
ATOM 762 C CA . CYS A 1 88 ? 15.962 -2.222 -25.040 1.00 88.12 88 CYS A CA 1
ATOM 763 C C . CYS A 1 88 ? 16.877 -1.009 -25.283 1.00 88.12 88 CYS A C 1
ATOM 765 O O . CYS A 1 88 ? 18.090 -1.126 -25.472 1.00 88.12 88 CYS A O 1
ATOM 767 N N . ASN A 1 89 ? 16.303 0.193 -25.171 1.00 92.12 89 ASN A N 1
ATOM 768 C CA . ASN A 1 89 ? 17.084 1.419 -25.042 1.00 92.12 89 ASN A CA 1
ATOM 769 C C . ASN A 1 89 ? 17.616 1.540 -23.605 1.00 92.1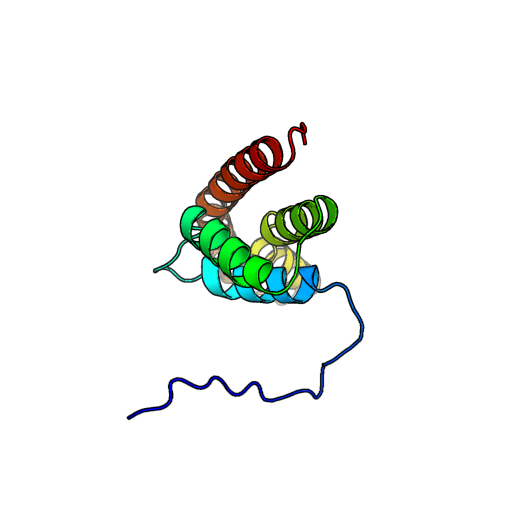2 89 ASN A C 1
ATOM 771 O O . ASN A 1 89 ? 16.911 1.997 -22.702 1.00 92.12 89 ASN A O 1
ATOM 775 N N . LYS A 1 90 ? 18.882 1.165 -23.408 1.00 91.75 90 LYS A N 1
ATOM 776 C CA . LYS A 1 90 ? 19.534 1.172 -22.089 1.00 91.75 90 LYS A CA 1
ATOM 777 C C . LYS A 1 90 ? 19.498 2.545 -21.409 1.00 91.75 90 LYS A C 1
ATOM 779 O O . LYS A 1 90 ? 19.212 2.616 -20.220 1.00 91.75 90 LYS A O 1
ATOM 784 N N . LYS A 1 91 ? 19.717 3.640 -22.150 1.00 93.31 91 LYS A N 1
ATOM 785 C CA . LYS A 1 91 ? 19.700 5.005 -21.587 1.00 93.31 91 LYS A CA 1
ATOM 786 C C . LYS A 1 91 ? 18.320 5.379 -21.043 1.00 93.31 91 LYS A C 1
ATOM 788 O O . LYS A 1 91 ? 18.222 5.968 -19.970 1.00 93.31 91 LYS A O 1
ATOM 793 N N . ALA A 1 92 ? 17.257 5.004 -21.756 1.00 92.31 92 ALA A N 1
ATOM 794 C CA . ALA A 1 92 ? 15.890 5.242 -21.300 1.00 92.31 92 ALA A CA 1
ATOM 795 C C . ALA A 1 92 ? 15.582 4.469 -20.005 1.00 92.31 92 ALA A C 1
ATOM 797 O O . ALA A 1 92 ? 15.044 5.048 -19.063 1.00 92.31 92 ALA A O 1
ATOM 798 N N . PHE A 1 93 ? 15.975 3.192 -19.926 1.00 92.94 93 PHE A N 1
ATOM 799 C CA . PHE A 1 93 ? 15.809 2.389 -18.710 1.00 92.94 93 PHE A CA 1
ATOM 800 C C . PHE A 1 93 ? 16.609 2.936 -17.525 1.00 92.94 93 PHE A C 1
ATOM 802 O O . PHE A 1 93 ? 16.060 3.024 -16.430 1.00 92.94 93 PHE A O 1
ATOM 809 N N . MET A 1 94 ? 17.850 3.378 -17.746 1.00 91.75 94 MET A N 1
ATOM 810 C CA . MET A 1 94 ? 18.652 4.026 -16.703 1.00 91.75 94 MET A CA 1
ATOM 811 C C . MET A 1 94 ? 17.948 5.265 -16.140 1.00 91.75 94 MET A C 1
ATOM 813 O O . MET A 1 94 ? 17.754 5.352 -14.932 1.00 91.75 94 MET A O 1
ATOM 817 N N . SER A 1 95 ? 17.442 6.154 -17.004 1.00 94.31 95 SER A N 1
ATOM 818 C CA . SER A 1 95 ? 16.696 7.341 -16.557 1.00 94.31 95 SER A CA 1
ATOM 819 C C . SER A 1 95 ? 15.421 6.988 -15.776 1.00 94.31 95 SER A C 1
ATOM 821 O O . SER A 1 95 ? 15.052 7.675 -14.821 1.00 94.31 95 SER A O 1
ATOM 823 N N . LEU A 1 96 ? 14.726 5.909 -16.158 1.00 93.62 96 LEU A N 1
ATOM 824 C CA . LEU A 1 96 ? 13.545 5.431 -15.435 1.00 93.62 96 LEU A CA 1
ATOM 825 C C . LEU A 1 96 ? 13.899 4.890 -14.045 1.00 93.62 96 LEU A C 1
ATOM 827 O O . LEU A 1 96 ? 13.173 5.180 -13.090 1.00 93.62 96 LEU A O 1
ATOM 831 N N . ILE A 1 97 ? 14.991 4.128 -13.933 1.00 92.19 97 ILE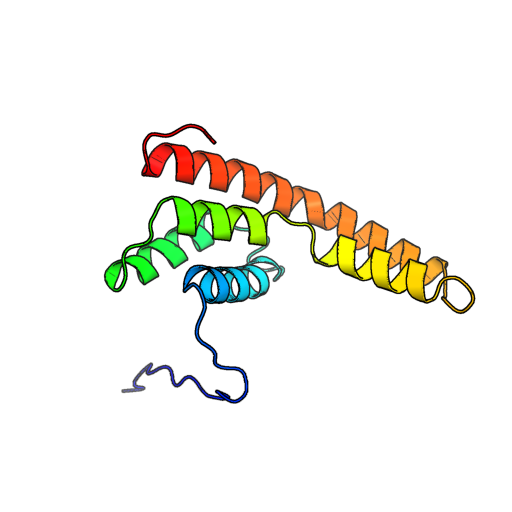 A N 1
ATOM 832 C CA . ILE A 1 97 ? 15.478 3.584 -12.660 1.00 92.19 97 ILE A CA 1
ATOM 833 C C . ILE A 1 97 ? 15.939 4.715 -11.743 1.00 92.19 97 ILE A C 1
ATOM 835 O O . ILE A 1 97 ? 15.489 4.765 -10.604 1.00 92.19 97 ILE A O 1
ATOM 839 N N . GLU A 1 98 ? 16.745 5.658 -12.232 1.00 92.31 98 GLU A N 1
ATOM 840 C CA . GLU A 1 98 ? 17.205 6.816 -11.450 1.00 92.31 98 GLU A CA 1
ATOM 841 C C . GLU A 1 98 ? 16.024 7.591 -10.854 1.00 92.31 98 GLU A C 1
ATOM 843 O O . GLU A 1 98 ? 15.974 7.836 -9.650 1.00 92.31 98 GLU A O 1
ATOM 848 N N . LYS A 1 99 ? 15.000 7.882 -11.666 1.00 90.00 99 LYS A N 1
ATOM 849 C CA . LYS A 1 99 ? 13.770 8.529 -11.182 1.00 90.00 99 LYS A CA 1
ATOM 850 C C . LYS A 1 99 ? 13.023 7.688 -10.148 1.00 90.00 99 LYS A C 1
ATOM 852 O O . LYS A 1 99 ? 12.415 8.247 -9.240 1.00 90.00 99 LYS A O 1
ATOM 857 N N . ALA A 1 100 ? 13.002 6.364 -10.299 1.00 90.38 100 ALA A N 1
ATOM 858 C CA . ALA A 1 100 ? 12.355 5.477 -9.336 1.00 90.38 100 ALA A CA 1
ATOM 859 C C . ALA A 1 100 ? 13.109 5.435 -7.998 1.00 90.38 100 ALA A C 1
ATOM 861 O O . ALA A 1 100 ? 12.458 5.406 -6.960 1.00 90.38 100 ALA A O 1
ATOM 862 N N . VAL A 1 101 ? 14.444 5.481 -8.029 1.00 90.12 101 VAL A N 1
ATOM 863 C CA . VAL A 1 101 ? 15.300 5.517 -6.834 1.00 90.12 101 VAL A CA 1
ATOM 864 C C . VAL A 1 101 ? 15.143 6.841 -6.090 1.00 90.12 101 VAL A C 1
ATOM 866 O O . VAL A 1 101 ? 14.926 6.829 -4.887 1.00 90.12 101 VAL A O 1
ATOM 869 N N . VAL A 1 102 ? 15.149 7.981 -6.788 1.00 87.44 102 VAL A N 1
ATOM 870 C CA . VAL A 1 102 ? 14.945 9.297 -6.147 1.00 87.44 102 VAL A CA 1
ATOM 871 C C . VAL A 1 102 ? 13.591 9.373 -5.428 1.00 87.44 102 VAL A C 1
ATOM 873 O O . VAL A 1 102 ? 13.497 9.911 -4.332 1.00 87.44 102 VAL A O 1
ATOM 876 N N . GLN A 1 103 ? 12.540 8.795 -6.015 1.00 81.19 103 GLN A N 1
ATOM 877 C CA . GLN A 1 103 ? 11.196 8.758 -5.421 1.00 81.19 103 GLN A CA 1
ATOM 878 C C . GLN A 1 103 ? 11.048 7.739 -4.276 1.00 81.19 103 GLN A C 1
ATOM 880 O O . GLN A 1 103 ? 9.999 7.691 -3.633 1.00 81.19 103 GLN A O 1
ATOM 885 N N . HIS A 1 104 ? 12.057 6.898 -4.039 1.00 87.38 104 HIS A N 1
ATOM 886 C CA . HIS A 1 104 ? 12.007 5.843 -3.031 1.00 87.38 104 HIS A CA 1
ATOM 887 C C . HIS A 1 104 ? 12.220 6.374 -1.607 1.00 87.38 104 HIS A C 1
ATOM 889 O O . HIS A 1 104 ? 11.694 5.793 -0.662 1.00 87.38 104 HIS A O 1
ATOM 895 N N . GLU A 1 105 ? 12.940 7.485 -1.434 1.00 90.25 105 GLU A N 1
ATOM 896 C CA . GLU A 1 105 ? 13.186 8.087 -0.111 1.00 90.25 105 GLU A CA 1
ATOM 897 C C . GLU A 1 105 ? 11.881 8.460 0.611 1.00 90.25 105 GLU A C 1
ATOM 899 O O . GLU A 1 105 ? 11.706 8.172 1.799 1.00 90.25 105 GLU A O 1
ATOM 904 N N . ASP A 1 106 ? 10.916 9.023 -0.123 1.00 92.19 106 ASP A N 1
ATOM 905 C CA . ASP A 1 106 ? 9.599 9.361 0.422 1.00 92.19 106 ASP A CA 1
ATOM 906 C C . ASP A 1 106 ? 8.820 8.101 0.830 1.00 92.19 106 ASP A C 1
ATOM 908 O O . ASP A 1 106 ? 8.214 8.059 1.900 1.00 92.19 106 ASP A O 1
ATOM 912 N N . GLN A 1 107 ? 8.876 7.049 0.005 1.00 94.50 107 GLN A N 1
ATOM 913 C CA . GLN A 1 107 ? 8.233 5.760 0.280 1.00 94.50 107 GLN A CA 1
ATOM 914 C C . GLN A 1 107 ? 8.834 5.084 1.518 1.00 94.50 107 GLN A C 1
ATOM 916 O O . GLN A 1 107 ? 8.101 4.560 2.354 1.00 94.50 107 GLN A O 1
ATOM 921 N N . LEU A 1 108 ? 10.161 5.107 1.652 1.00 94.62 108 LEU A N 1
ATOM 922 C CA . LEU A 1 108 ? 10.870 4.529 2.790 1.00 94.62 108 LEU A CA 1
ATOM 923 C C . LEU A 1 108 ? 10.550 5.283 4.083 1.00 94.62 108 LEU A C 1
ATOM 925 O O . LEU A 1 108 ? 10.281 4.669 5.116 1.00 94.62 108 LEU A O 1
ATOM 929 N N . THR A 1 109 ? 10.543 6.614 4.017 1.00 95.94 109 THR A N 1
ATOM 930 C CA . THR A 1 109 ? 10.155 7.469 5.144 1.00 95.94 109 THR A CA 1
ATOM 931 C C . THR A 1 109 ? 8.709 7.210 5.554 1.00 95.94 109 THR A C 1
ATOM 933 O O . THR A 1 109 ? 8.419 7.089 6.744 1.00 95.94 109 THR A O 1
ATOM 936 N N . PHE A 1 110 ? 7.806 7.072 4.582 1.00 97.06 110 PHE A N 1
ATOM 937 C CA . PHE A 1 110 ? 6.422 6.682 4.827 1.00 97.06 110 PHE A CA 1
ATOM 938 C C . PHE A 1 110 ? 6.316 5.316 5.499 1.00 97.06 110 PHE A C 1
ATOM 940 O O . PHE A 1 110 ? 5.625 5.207 6.506 1.00 97.06 110 PHE A O 1
ATOM 947 N N . ALA A 1 111 ? 7.014 4.299 4.986 1.00 97.69 111 ALA A N 1
ATOM 948 C CA . ALA A 1 111 ? 6.955 2.950 5.536 1.00 97.69 111 ALA A CA 1
ATOM 949 C C . ALA A 1 111 ? 7.364 2.938 7.015 1.00 97.69 111 ALA A C 1
ATOM 951 O O . ALA A 1 111 ? 6.645 2.371 7.824 1.00 97.69 111 ALA A O 1
ATOM 952 N N . ARG A 1 112 ? 8.445 3.642 7.384 1.00 97.88 112 ARG A N 1
ATOM 953 C CA . ARG A 1 112 ? 8.887 3.774 8.786 1.00 97.88 112 ARG A CA 1
ATOM 954 C C . ARG A 1 112 ? 7.821 4.413 9.675 1.00 97.88 112 ARG A C 1
ATOM 956 O O . ARG A 1 112 ? 7.432 3.823 10.675 1.00 97.88 112 ARG A O 1
ATOM 963 N N . LYS A 1 113 ? 7.298 5.575 9.274 1.00 98.38 113 LYS A N 1
ATOM 964 C CA . LYS A 1 113 ? 6.257 6.285 10.038 1.00 98.38 113 LYS A CA 1
ATOM 965 C C . LYS A 1 113 ? 4.968 5.474 10.152 1.00 98.38 113 LYS A C 1
ATOM 967 O O . LYS A 1 113 ? 4.283 5.528 11.167 1.00 98.38 113 LYS A O 1
ATOM 972 N N . PHE A 1 114 ? 4.615 4.736 9.102 1.00 98.50 114 PHE A N 1
ATOM 973 C CA . PHE A 1 114 ? 3.430 3.892 9.117 1.00 98.50 114 PHE A CA 1
ATOM 974 C C . PHE A 1 114 ? 3.629 2.661 10.008 1.00 98.50 114 PHE A C 1
ATOM 976 O O . PHE A 1 114 ? 2.708 2.305 10.735 1.00 98.50 114 PHE A O 1
ATOM 983 N N . THR A 1 115 ? 4.830 2.072 10.038 1.00 98.56 115 THR A N 1
ATOM 984 C CA . THR A 1 115 ? 5.197 1.045 11.024 1.00 98.56 115 THR A CA 1
ATOM 985 C C . THR A 1 115 ? 5.031 1.566 12.450 1.00 98.56 115 THR A C 1
ATOM 987 O O . THR A 1 115 ? 4.304 0.946 13.219 1.00 98.56 115 THR A O 1
ATOM 990 N N . GLU A 1 116 ? 5.609 2.729 12.778 1.00 98.38 116 GLU A N 1
ATOM 991 C CA . GLU A 1 116 ? 5.491 3.356 14.108 1.00 98.38 116 GLU A CA 1
ATOM 992 C C . GLU A 1 116 ? 4.020 3.568 14.512 1.00 98.38 116 GLU A C 1
ATOM 994 O O . GLU A 1 116 ? 3.626 3.303 15.648 1.00 98.38 116 GLU A O 1
ATOM 999 N N . TYR A 1 117 ? 3.177 3.997 13.567 1.00 98.44 117 TYR A N 1
ATOM 1000 C CA . TYR A 1 117 ? 1.739 4.130 13.797 1.00 98.44 117 TYR A CA 1
ATOM 1001 C C . TYR A 1 117 ? 1.059 2.784 14.094 1.00 98.44 117 TYR A C 1
ATOM 1003 O O . TYR A 1 117 ? 0.223 2.713 14.994 1.00 98.44 117 TYR A O 1
ATOM 1011 N N . ILE A 1 118 ? 1.392 1.717 13.358 1.00 98.38 118 ILE A N 1
ATOM 1012 C CA . ILE A 1 118 ? 0.810 0.384 13.580 1.00 98.38 118 ILE A CA 1
ATOM 1013 C C . ILE A 1 118 ? 1.236 -0.156 14.949 1.00 98.38 118 ILE A C 1
ATOM 1015 O O . ILE A 1 118 ? 0.396 -0.653 15.700 1.00 98.38 118 ILE A O 1
ATOM 1019 N N . GLU A 1 119 ? 2.514 -0.017 15.299 1.00 98.44 119 GLU A N 1
ATOM 1020 C CA . GLU A 1 119 ? 3.045 -0.391 16.612 1.00 98.44 11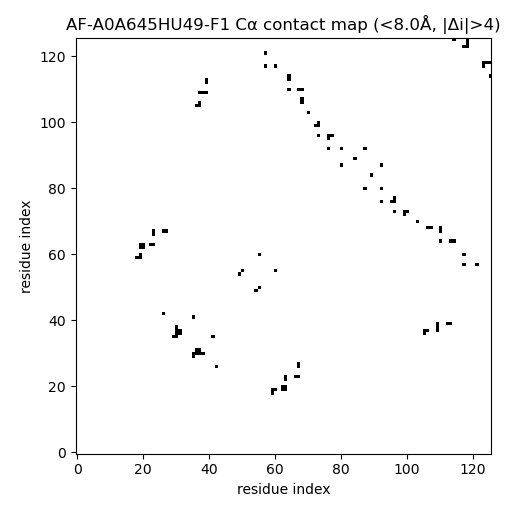9 GLU A CA 1
ATOM 1021 C C . GLU A 1 119 ? 2.302 0.325 17.742 1.00 98.44 119 GLU A C 1
ATOM 102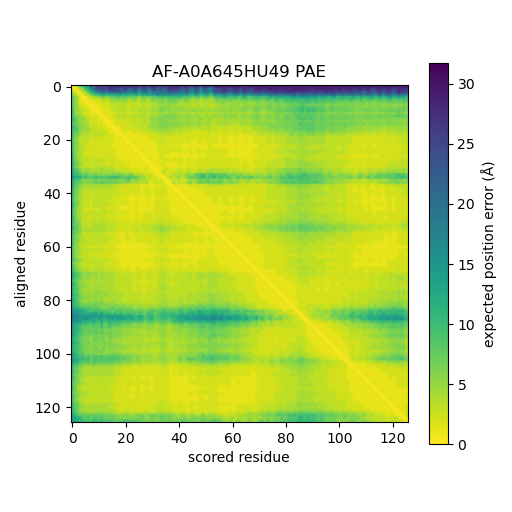3 O O . GLU A 1 119 ? 1.811 -0.322 18.669 1.00 98.44 119 GLU A O 1
ATOM 1028 N N . PHE A 1 120 ? 2.131 1.646 17.622 1.00 98.19 120 PHE A N 1
ATOM 1029 C CA . PHE A 1 120 ? 1.370 2.450 18.576 1.00 98.19 120 PHE A CA 1
ATOM 1030 C C . PHE A 1 120 ? -0.099 2.016 18.670 1.00 98.19 120 PHE A C 1
ATOM 1032 O O . PHE A 1 120 ? -0.613 1.814 19.769 1.00 98.19 120 PHE A O 1
ATOM 1039 N N . LYS A 1 121 ? -0.779 1.850 17.529 1.00 97.44 121 LYS A N 1
ATOM 1040 C CA . LYS A 1 121 ? -2.211 1.524 17.474 1.00 97.44 121 LYS A CA 1
ATOM 1041 C C . LYS A 1 121 ? -2.533 0.174 18.112 1.00 97.44 121 LYS A C 1
ATOM 1043 O O . LYS A 1 121 ? -3.562 0.048 18.770 1.00 97.44 121 LYS A O 1
ATOM 1048 N N . PHE A 1 122 ? -1.685 -0.828 17.891 1.00 97.81 122 PHE A N 1
ATOM 1049 C CA . PHE A 1 122 ? -1.941 -2.199 18.337 1.00 97.81 122 PHE A CA 1
ATOM 1050 C C . PHE A 1 122 ? -1.139 -2.606 19.580 1.00 97.81 122 PHE A C 1
ATOM 1052 O O . PHE A 1 122 ? -1.340 -3.708 20.083 1.00 97.81 122 PHE A O 1
ATOM 1059 N N . GLY A 1 123 ? -0.252 -1.747 20.092 1.00 97.00 123 GLY A N 1
ATOM 1060 C CA . GLY A 1 123 ? 0.582 -2.054 21.257 1.00 97.00 123 GLY A CA 1
ATOM 1061 C C . GLY A 1 123 ? 1.572 -3.193 20.996 1.00 97.00 123 GLY A C 1
ATOM 1062 O O . GLY A 1 123 ? 1.781 -4.044 21.859 1.00 97.00 123 GLY A O 1
ATOM 1063 N N . VAL A 1 124 ? 2.152 -3.237 19.795 1.00 95.31 124 VAL A N 1
ATOM 1064 C CA . VAL A 1 124 ? 3.065 -4.299 19.333 1.00 95.31 124 VAL A CA 1
ATOM 1065 C C . VAL A 1 124 ? 4.385 -3.718 18.832 1.00 95.31 124 VAL A C 1
ATOM 1067 O O . VAL A 1 124 ? 4.499 -2.514 18.641 1.00 95.31 124 VAL A O 1
ATOM 1070 N N . LYS A 1 125 ? 5.360 -4.590 18.561 1.00 94.56 125 LYS A N 1
ATOM 1071 C CA . LYS A 1 125 ? 6.578 -4.259 17.817 1.00 94.56 125 LYS A CA 1
ATOM 1072 C C . LYS A 1 125 ? 6.623 -5.068 16.521 1.00 94.56 125 LYS A C 1
ATOM 1074 O O . LYS A 1 125 ? 6.349 -6.271 16.566 1.00 94.56 125 LYS A O 1
ATOM 1079 N N . LEU A 1 126 ? 6.926 -4.414 15.403 1.00 89.06 126 LEU A N 1
ATOM 1080 C CA . LEU A 1 126 ? 6.986 -5.011 14.063 1.00 89.06 126 LEU A CA 1
ATOM 1081 C C . LEU A 1 126 ? 8.423 -5.224 13.575 1.00 89.06 126 LEU A C 1
ATOM 1083 O O . LEU A 1 126 ? 9.348 -4.520 14.039 1.00 89.06 126 LEU A O 1
#

Mean predicted aligned error: 4.28 Å

Sequence (126 aa):
MDNNDIWVIDFDKCKYDYCALDISYCLRRLLRRDGTKWNVELTINFLNQYEKYNTLTIDDYKYILSYLAFPQKYWKISRDYYANISKCNKKAFMSLIEKAVVQHEDQLTFARKFTEYIEFKFGVKL

=== Feature glossary ===
The record interleaves many kinds of information about one protein. Here is each kind framed as the question it answers.

Q: What does the local fold look like, residue by residue?
A: The Foldseek 3Di string encodes local tertiary geometry as a 20-letter alphabet — one character per residue — derived from the relative positions of nearby Cα atoms. Unlike the amino-acid sequence, 3Di is a direct function of the 3D structure, so two proteins with the same fold have similar 3Di strings even at low sequence identity.

Q: Which residues are in helices, strands, or loops?
A: The SS8 string is DSSP's per-residue secondary-structure call. α-helix (H) means an i→i+4 H-bond ladder; β-strand (E) means the residue participates in a β-sheet; 3₁₀ (G) and π (I) are tighter and wider helices; T/S are turns/bends; '-' is loop.

Q: How big and how compact is the whole molecule?
A: Radius of gyration (Rg) is the root-mean-square distance of Cα atoms from their centroid — a single number for overall size and compactness. A globular domain of N residues has Rg ≈ 2.2·N^0.38 Å; an extended or disordered chain has a much larger Rg. The Cα contact count is the number of residue pairs whose Cα atoms are within 8 Å and are more than four positions apart in sequence — a standard proxy for tertiary packing density. The bounding box is the smallest axis-aligned box enclosing all Cα atoms.

Q: Where is each backbone atom in 3D?
A: Structure coordinates are given as an mmCIF _atom_site loop: one row per atom with element, residue name, chain id, sequence number, and x/y/z position in Å. Only the four main-chain atoms per residue are included here; side chains are omitted to keep the record compact.

Q: What is the amino-acid chain?
A: Primary structure: the covalent order of the twenty standard amino acids along the backbone. Two proteins with the same sequence will (almost always) fold to the same structure; two with 30% identity often share a fold but not the details.

Q: What if only a Cα trace is available?
A: Three-state secondary structure (P-SEA) collapses the eight DSSP classes into helix (a), strand (b), and coil (c). P-SEA assigns these from Cα geometry alone — distances and angles — without requiring backbone oxygens, so it works on any Cα trace.

Q: What family and function is it annotated with?
A: Database cross-references. InterPro integrates a dozen domain/family signature databases into unified entries with residue-range hits. GO terms attach function/process/location labels with evidence codes. CATH codes position the fold in a four-level structural taxonomy. Organism is the NCBI-taxonomy species name.

Q: How confident is the AlphaFold model at each residue?
A: pLDDT is the predicted lDDT-Cα score: AlphaFold's confidence that the local environment of each residue (all inter-atomic distances within 15 Å) is correctly placed. It is a per-residue number between 0 and 100, with higher meaning more reliable.

Q: How mobile is each atom in the crystal?
A: B-factor (Debye–Waller factor) reflects atomic displacement in the crystal lattice. It is an experimental observable (units Å²), not a prediction; low values mean the atom is pinned down, high values mean it moves or is heterogeneous across the crystal.

Q: Which residues are buried vs exposed?
A: SASA measures how much of the protein is reachable by solvent. It is computed by rolling a water-sized probe over the atomic surface and summing the exposed area (Å²). Per-residue SASA distinguishes core (buried, low SASA) from surface (exposed, high SASA) residues; total SASA is a whole-molecule size measure.

Q: What do the diagnostic plots show?
A: Plot images: a contact map (which residues are close in 3D, as an N×N binary image), a Ramachandran scatter (backbone torsion angles, revealing secondary-structure composition at a glance), and — for AlphaFold structures — a PAE heatmap (pairwise prediction confidence).

Q: What known structures does this most resemble?
A: The Foldseek neighbor list gives the closest experimentally determined structures in the PDB, ranked by structural alignment. TM-score near 1 means near-identical fold; near 0.3 means only rough topology match. This is how one finds what a novel AlphaFold prediction most resembles in the solved-structure universe.

Q: Are the domains correctly placed relative to each other?
A: Predicted aligned error is AlphaFold's pairwise confidence. Unlike pLDDT (per-residue), PAE is per-residue-pair and captures whether two parts of the structure are correctly placed relative to each other. Units are ångströms of expected positional error.

Q: What do the rendered images show?
A: Structure images are PyMOL renders from six orthogonal camera directions. Cartoon representation draws helices as coils and strands as arrows; sticks shows the backbone as bonds; surface shows the solvent-excluded envelope. Rainbow coloring maps sequence position to hue (blue→red, N→C); chain coloring assigns a distinct color per polypeptide.

Q: What are the backbone torsion angles?
A: φ (phi) and ψ (psi) are the two rotatable backbone dihedrals per residue: φ is the C(i-1)–N–Cα–C torsion, ψ is the N–Cα–C–N(i+1) torsion, both in degrees on (−180°, 180°]. α-helical residues cluster near (−60°, −45°); β-strand residues near (−120°, +130°). A Ramachandran plot is simply a scatter of (φ, ψ) for every residue.